Protein AF-A0A7C1YRN3-F1 (afdb_monomer_lite)

Structure (mmCIF, N/CA/C/O backbone):
data_AF-A0A7C1YRN3-F1
#
_entry.id   AF-A0A7C1YRN3-F1
#
loop_
_atom_site.group_PDB
_atom_site.id
_atom_site.type_symbol
_atom_site.label_atom_id
_atom_site.label_alt_id
_atom_site.label_comp_id
_atom_site.label_asym_id
_atom_site.label_entity_id
_atom_site.label_seq_id
_atom_site.pdbx_PDB_ins_code
_atom_site.Cartn_x
_atom_site.Cartn_y
_atom_site.Cartn_z
_atom_site.occupancy
_atom_site.B_iso_or_equiv
_atom_site.auth_seq_id
_atom_site.auth_comp_id
_atom_site.auth_asym_id
_atom_site.auth_atom_id
_atom_site.pdbx_PDB_model_num
ATOM 1 N N . MET A 1 1 ? -21.315 11.934 -3.711 1.00 27.34 1 MET A N 1
ATOM 2 C CA . MET A 1 1 ? -20.695 13.276 -3.699 1.00 27.34 1 MET A CA 1
ATOM 3 C C 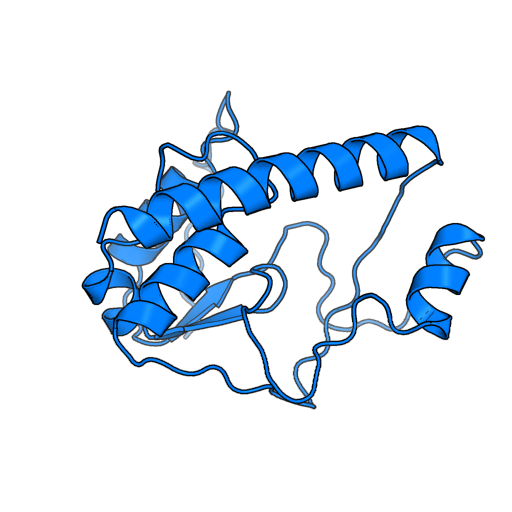. MET A 1 1 ? -19.216 13.086 -3.388 1.00 27.34 1 MET A C 1
ATOM 5 O O . MET A 1 1 ? -18.889 12.721 -2.265 1.00 27.34 1 MET A O 1
ATOM 9 N N . LEU A 1 2 ? -18.349 13.173 -4.401 1.00 26.38 2 LEU A N 1
ATOM 10 C CA . LEU A 1 2 ? -16.894 13.129 -4.225 1.00 26.38 2 LEU A CA 1
ATOM 11 C C . LEU A 1 2 ? -16.470 14.475 -3.630 1.00 26.38 2 LEU A C 1
ATOM 13 O O . LEU A 1 2 ? -16.704 15.518 -4.236 1.00 26.38 2 LEU A O 1
ATOM 17 N N . THR A 1 3 ? -15.932 14.468 -2.413 1.00 28.00 3 THR A N 1
ATOM 18 C CA . THR A 1 3 ? -15.415 15.686 -1.783 1.00 28.00 3 THR A CA 1
ATOM 19 C C . THR A 1 3 ? -14.018 15.936 -2.335 1.00 28.00 3 THR A C 1
ATOM 21 O O . THR A 1 3 ? -13.062 15.310 -1.888 1.00 28.00 3 THR A O 1
ATOM 24 N N . PHE A 1 4 ? -13.897 16.827 -3.314 1.00 31.08 4 PHE A N 1
ATOM 25 C CA . PHE A 1 4 ? -12.598 17.329 -3.752 1.00 31.08 4 PHE A CA 1
ATOM 26 C C . PHE A 1 4 ? -12.165 18.432 -2.780 1.00 31.08 4 PHE A C 1
ATOM 28 O O . PHE A 1 4 ? -12.853 19.442 -2.629 1.00 31.08 4 PHE A O 1
ATOM 35 N N . TYR A 1 5 ? -11.062 18.217 -2.062 1.00 34.34 5 TYR A N 1
ATOM 36 C CA . TYR A 1 5 ? -10.424 19.276 -1.282 1.00 34.34 5 TYR A CA 1
ATOM 37 C C . TYR A 1 5 ? -9.734 20.249 -2.246 1.00 34.34 5 TYR A C 1
ATOM 39 O O . TYR A 1 5 ? -9.183 19.829 -3.261 1.00 34.34 5 TYR A O 1
ATOM 47 N N . ASN A 1 6 ? -9.786 21.549 -1.946 1.00 30.30 6 ASN A N 1
ATOM 48 C CA . ASN A 1 6 ? -9.122 22.578 -2.742 1.00 30.30 6 ASN A CA 1
ATOM 49 C C . ASN A 1 6 ? -7.600 22.320 -2.738 1.00 30.30 6 ASN A C 1
ATOM 51 O O . ASN A 1 6 ? -6.962 22.400 -1.691 1.00 30.30 6 ASN A O 1
ATOM 55 N N . LEU A 1 7 ? -7.053 21.949 -3.900 1.00 42.50 7 LEU A N 1
ATOM 56 C CA . LEU A 1 7 ? -5.677 21.470 -4.101 1.00 42.50 7 LEU A CA 1
ATOM 57 C C . LEU A 1 7 ? -4.609 22.575 -3.998 1.00 42.50 7 LEU A C 1
ATOM 59 O O . LEU A 1 7 ? -3.419 22.276 -4.022 1.00 42.50 7 LEU A O 1
ATOM 63 N N . SER A 1 8 ? -4.998 23.846 -3.852 1.00 37.78 8 SER A N 1
ATOM 64 C CA . SER A 1 8 ? -4.073 24.990 -3.865 1.00 37.78 8 SER A CA 1
ATOM 65 C C . SER A 1 8 ? -3.191 25.135 -2.615 1.00 37.78 8 SER A C 1
ATOM 67 O O . SER A 1 8 ? -2.401 26.073 -2.544 1.00 37.78 8 SER A O 1
ATOM 69 N N . SER A 1 9 ? -3.325 24.259 -1.615 1.00 40.62 9 SER A N 1
ATOM 70 C CA . SER A 1 9 ? -2.537 24.286 -0.372 1.00 40.62 9 SER A CA 1
ATOM 71 C C . SER A 1 9 ? -1.622 23.072 -0.173 1.00 40.62 9 SER A C 1
ATOM 73 O O . SER A 1 9 ? -0.970 22.977 0.868 1.00 40.62 9 SER A O 1
ATOM 75 N N . PHE A 1 10 ? -1.528 22.158 -1.144 1.00 44.56 10 PHE A N 1
ATOM 76 C CA . PHE A 1 10 ? -0.553 21.070 -1.079 1.00 44.56 10 PHE A CA 1
ATOM 77 C C . PHE A 1 10 ? 0.846 21.605 -1.398 1.00 44.56 10 PHE A C 1
ATOM 79 O O . PHE A 1 10 ? 1.250 21.737 -2.551 1.00 44.56 10 PHE A O 1
ATOM 86 N N . ILE A 1 11 ? 1.599 21.918 -0.344 1.00 43.38 11 ILE A N 1
ATOM 87 C CA . ILE A 1 11 ? 3.058 21.990 -0.412 1.00 43.38 11 ILE A CA 1
ATOM 88 C C . ILE A 1 11 ? 3.519 20.596 -0.848 1.00 43.38 11 ILE A C 1
ATOM 90 O O . ILE A 1 11 ? 3.212 19.621 -0.164 1.00 43.38 11 ILE A O 1
ATOM 94 N N . LYS A 1 12 ? 4.218 20.485 -1.985 1.00 42.59 12 LYS A N 1
ATOM 95 C CA . LYS A 1 12 ? 4.889 19.239 -2.378 1.00 42.59 12 LYS A CA 1
ATOM 96 C C . LYS A 1 12 ? 5.783 18.817 -1.202 1.00 42.59 12 LYS A C 1
ATOM 98 O O . LYS A 1 12 ? 6.684 19.592 -0.869 1.00 42.59 12 LYS A O 1
ATOM 103 N N . PRO A 1 13 ? 5.533 17.674 -0.536 1.00 48.31 13 PRO A N 1
ATOM 104 C CA . PRO A 1 13 ? 6.365 17.251 0.581 1.00 48.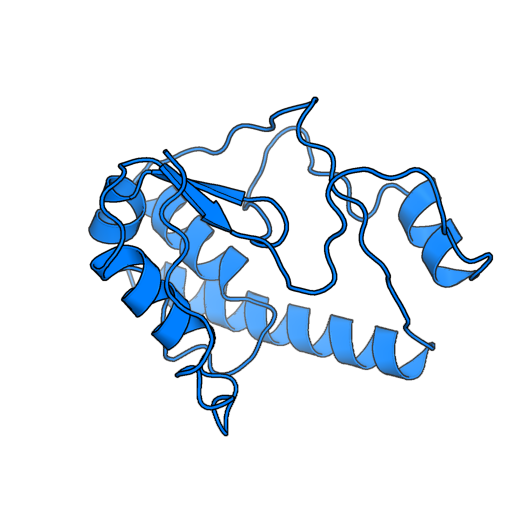31 13 PRO A CA 1
ATOM 105 C C . PRO A 1 13 ? 7.815 17.154 0.115 1.00 48.31 13 PRO A C 1
ATOM 107 O O . PRO A 1 13 ? 8.092 16.683 -0.988 1.00 48.31 13 PRO A O 1
ATOM 110 N N . ALA A 1 14 ? 8.739 17.640 0.937 1.00 45.88 14 ALA A N 1
ATOM 111 C CA . ALA A 1 14 ? 10.162 17.669 0.612 1.00 45.88 14 ALA A CA 1
ATOM 112 C C . ALA A 1 14 ? 10.831 16.277 0.686 1.00 45.88 14 ALA A C 1
ATOM 114 O O . ALA A 1 14 ? 12.010 16.152 0.362 1.00 45.88 14 ALA A O 1
ATOM 115 N N . VAL A 1 15 ? 10.096 15.246 1.121 1.00 50.38 15 VAL A N 1
ATOM 116 C CA . VAL A 1 15 ? 10.565 13.874 1.375 1.00 50.38 15 VAL A CA 1
ATOM 117 C C . VAL A 1 15 ? 9.435 12.888 1.031 1.00 50.38 15 VAL A C 1
ATOM 119 O O . VAL A 1 15 ? 8.274 13.299 1.019 1.00 50.38 15 VAL A O 1
ATOM 122 N 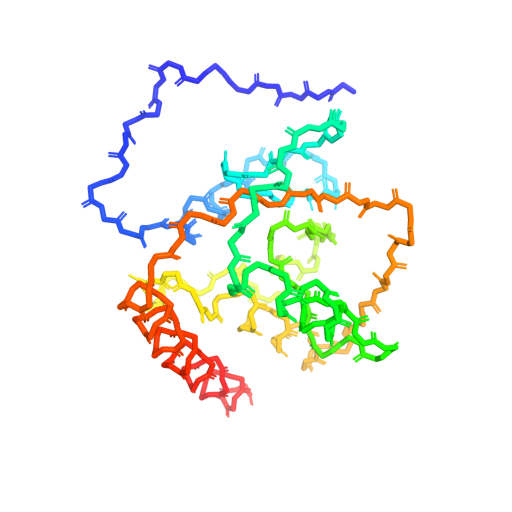N . ASP A 1 16 ? 9.762 11.616 0.765 1.00 57.69 16 ASP A N 1
ATOM 123 C CA . ASP A 1 16 ? 8.834 10.494 0.507 1.00 57.69 16 ASP A CA 1
ATOM 124 C C . ASP A 1 16 ? 7.936 10.182 1.736 1.00 57.69 16 ASP A C 1
ATOM 126 O O . ASP A 1 16 ? 7.971 9.106 2.324 1.00 57.69 16 ASP A O 1
ATOM 130 N N . GLU A 1 17 ? 7.109 11.141 2.155 1.00 70.69 17 GLU A N 1
ATOM 131 C CA . GLU A 1 17 ? 6.158 11.061 3.273 1.00 70.69 17 GLU A CA 1
ATOM 132 C C . GLU A 1 17 ? 4.774 10.570 2.815 1.00 70.69 17 GLU A C 1
ATOM 134 O O . GLU A 1 17 ? 3.741 10.924 3.394 1.00 70.69 17 GLU A O 1
ATOM 139 N N . CYS A 1 18 ? 4.727 9.768 1.748 1.00 77.62 18 CYS A N 1
ATOM 140 C CA . CYS A 1 18 ? 3.475 9.318 1.141 1.00 77.62 18 CYS A CA 1
ATOM 141 C C . CYS A 1 18 ? 2.559 8.642 2.168 1.00 77.62 18 CYS A C 1
ATOM 143 O O . CYS A 1 18 ? 1.362 8.921 2.200 1.00 77.62 18 CYS A O 1
ATOM 145 N N . ASP A 1 19 ? 3.114 7.849 3.083 1.00 84.50 19 ASP A N 1
ATOM 146 C CA . ASP A 1 19 ? 2.329 7.160 4.109 1.00 84.50 19 ASP A CA 1
ATOM 147 C C . ASP A 1 19 ? 1.778 8.092 5.194 1.00 84.50 19 ASP A C 1
ATOM 149 O O . ASP A 1 19 ? 0.662 7.888 5.679 1.00 84.50 19 ASP A O 1
ATOM 153 N N . ILE A 1 20 ? 2.490 9.176 5.524 1.00 86.69 20 ILE A N 1
ATOM 154 C CA . ILE A 1 20 ? 1.970 10.227 6.413 1.00 86.69 20 ILE A CA 1
ATOM 155 C C . ILE A 1 20 ? 0.760 10.894 5.754 1.00 86.69 20 ILE A C 1
ATOM 157 O O . ILE A 1 20 ? -0.286 11.058 6.389 1.00 86.69 20 ILE A O 1
ATOM 161 N N . LEU A 1 21 ? 0.870 11.234 4.467 1.00 87.12 21 LEU A N 1
ATOM 162 C CA . LEU A 1 21 ? -0.231 11.833 3.715 1.00 87.12 21 LEU A CA 1
ATOM 163 C C . LEU A 1 21 ? -1.408 10.873 3.535 1.00 87.12 21 LEU A C 1
ATOM 165 O O . LEU A 1 21 ? -2.559 11.291 3.684 1.00 87.12 21 LEU A O 1
ATOM 169 N N . ARG A 1 22 ? -1.148 9.586 3.285 1.00 89.31 22 ARG A N 1
ATOM 170 C CA . ARG A 1 22 ? -2.179 8.541 3.230 1.00 89.31 22 ARG A CA 1
ATOM 171 C C . ARG A 1 22 ? -2.918 8.448 4.562 1.00 89.31 22 ARG A C 1
ATOM 173 O O . ARG A 1 22 ? -4.147 8.497 4.577 1.00 89.31 22 ARG A O 1
ATOM 180 N N . ASN A 1 23 ? -2.201 8.427 5.685 1.00 92.12 23 ASN A N 1
ATOM 181 C CA . ASN A 1 23 ? -2.797 8.429 7.024 1.00 92.12 23 ASN A CA 1
ATOM 182 C C . ASN A 1 23 ? -3.605 9.702 7.314 1.00 92.12 23 ASN A C 1
ATOM 184 O O . ASN A 1 23 ? -4.714 9.627 7.858 1.00 92.12 23 ASN A O 1
ATOM 188 N N . LEU A 1 24 ? -3.119 10.872 6.889 1.00 90.75 24 LEU A N 1
ATOM 189 C CA . LEU A 1 24 ? -3.877 12.119 6.980 1.00 90.75 24 LEU A CA 1
ATOM 190 C C . LEU A 1 24 ? -5.172 12.033 6.158 1.00 90.75 24 LEU A C 1
ATOM 192 O O . LEU A 1 24 ? -6.243 12.362 6.677 1.00 90.75 24 LEU A O 1
ATOM 196 N N . GLY A 1 25 ? -5.099 11.531 4.925 1.00 90.12 25 GLY A N 1
ATOM 197 C CA . GLY A 1 25 ? -6.247 11.284 4.053 1.00 90.12 25 GLY A CA 1
ATOM 198 C C . GLY A 1 25 ? -7.272 10.343 4.689 1.00 90.12 25 GLY A C 1
ATOM 199 O O . GLY A 1 25 ? -8.460 10.673 4.751 1.00 90.12 25 GLY A O 1
ATOM 200 N N . ILE A 1 26 ? -6.818 9.225 5.266 1.00 92.69 26 ILE A N 1
ATOM 201 C CA . ILE A 1 26 ? -7.662 8.295 6.029 1.00 92.69 26 ILE A CA 1
ATOM 202 C C . ILE A 1 26 ? -8.360 9.039 7.171 1.00 92.69 26 ILE A C 1
ATOM 204 O O . ILE A 1 26 ? -9.582 8.941 7.299 1.00 92.69 26 ILE A O 1
ATOM 208 N N . SER A 1 27 ? -7.633 9.829 7.967 1.00 92.25 27 SER A N 1
ATOM 209 C CA . SER A 1 27 ? -8.215 10.546 9.110 1.00 92.25 27 SER A CA 1
ATOM 210 C C . SER A 1 27 ? -9.293 11.555 8.687 1.00 92.25 27 SER A C 1
ATOM 212 O O . SER A 1 27 ? -10.365 11.605 9.293 1.00 92.25 27 SER A O 1
ATOM 214 N N . LYS A 1 28 ? -9.051 12.304 7.602 1.00 91.69 28 LYS A N 1
ATOM 215 C CA . LYS A 1 28 ? -9.936 13.368 7.101 1.00 91.69 28 LYS A CA 1
ATOM 216 C C . LYS A 1 28 ? -11.111 12.850 6.277 1.00 91.69 28 LYS A C 1
ATOM 218 O O . LYS A 1 28 ? -12.116 13.552 6.149 1.00 91.69 28 LYS A O 1
ATOM 223 N N . SER A 1 29 ? -11.006 11.644 5.725 1.00 90.88 29 SER A N 1
ATOM 224 C CA . SER A 1 29 ? -12.067 11.038 4.926 1.00 90.88 29 SER A CA 1
ATOM 225 C C . SER A 1 29 ? -13.371 10.899 5.722 1.00 90.88 29 SER A C 1
ATOM 227 O O . SER A 1 29 ? -13.369 10.531 6.896 1.00 90.88 29 SER A O 1
ATOM 229 N N . LYS A 1 30 ? -14.512 11.177 5.089 1.00 91.06 30 LYS A N 1
ATOM 230 C CA . LYS A 1 30 ? -15.838 11.040 5.726 1.00 91.06 30 LYS A CA 1
ATOM 231 C C . LYS A 1 30 ? -16.524 9.712 5.409 1.00 91.06 30 LYS A C 1
ATOM 233 O O . LYS A 1 30 ? -17.446 9.319 6.111 1.00 91.06 30 LYS A O 1
ATOM 238 N N . ASN A 1 31 ? -16.083 9.045 4.345 1.00 91.75 31 ASN A N 1
ATOM 239 C CA . ASN A 1 31 ? -16.701 7.831 3.826 1.00 91.75 31 ASN A CA 1
ATOM 240 C C . ASN A 1 31 ? -15.985 6.575 4.332 1.00 91.75 31 ASN A C 1
ATOM 242 O O . ASN A 1 31 ? -14.804 6.609 4.674 1.00 91.75 31 ASN A O 1
ATOM 246 N N . ASN A 1 32 ? -16.706 5.453 4.329 1.00 91.19 32 ASN A N 1
ATOM 247 C CA . ASN A 1 32 ? -16.191 4.165 4.799 1.00 91.19 32 ASN A CA 1
ATOM 248 C C . ASN A 1 32 ? -15.367 3.396 3.762 1.00 91.19 32 ASN A C 1
ATOM 250 O O . ASN A 1 32 ? -14.697 2.440 4.139 1.00 91.19 32 ASN A O 1
ATOM 254 N N . LEU A 1 33 ? -15.412 3.782 2.487 1.00 92.44 33 LEU A N 1
ATOM 255 C CA . LEU A 1 33 ? -14.598 3.196 1.424 1.00 92.44 33 LEU A CA 1
ATOM 256 C C . LEU A 1 33 ? -13.606 4.241 0.930 1.00 92.44 33 LEU A C 1
ATOM 258 O O . LEU A 1 33 ? -14.004 5.359 0.597 1.00 92.44 33 LEU A O 1
ATOM 262 N N . LEU A 1 34 ? -12.333 3.863 0.910 1.00 91.88 34 LEU A N 1
ATOM 263 C CA . LEU A 1 34 ? -11.220 4.701 0.488 1.00 91.88 34 LEU A CA 1
ATOM 264 C C . LEU A 1 34 ? -10.566 4.048 -0.722 1.00 91.88 34 LEU A C 1
ATOM 266 O O . LEU A 1 34 ? -10.197 2.876 -0.653 1.00 91.88 34 LEU A O 1
ATOM 270 N N . ALA A 1 35 ? -10.473 4.792 -1.820 1.00 89.94 35 ALA A N 1
ATOM 271 C CA . ALA A 1 35 ? -9.741 4.388 -3.011 1.00 89.94 35 ALA A CA 1
ATOM 272 C C . ALA A 1 35 ? -8.349 5.021 -2.976 1.00 89.94 35 ALA A C 1
ATOM 274 O O . ALA A 1 35 ? -8.217 6.192 -2.613 1.00 89.94 35 ALA A O 1
ATOM 275 N N . PHE A 1 36 ? -7.347 4.230 -3.331 1.00 87.94 36 PHE A N 1
ATOM 276 C CA . PHE A 1 36 ? -5.965 4.646 -3.509 1.00 87.94 36 PHE A CA 1
ATOM 277 C C . PHE A 1 36 ? -5.627 4.482 -4.989 1.00 87.94 36 PHE A C 1
ATOM 279 O O . PHE A 1 36 ? -6.047 3.496 -5.602 1.00 87.94 36 PHE A O 1
ATOM 286 N N . THR A 1 37 ? -4.948 5.490 -5.528 1.00 84.12 37 THR A N 1
ATOM 287 C CA . THR A 1 37 ? -4.457 5.565 -6.905 1.00 84.12 37 THR A CA 1
ATOM 288 C C . THR A 1 37 ? -3.145 6.330 -6.906 1.00 84.12 37 THR A C 1
ATOM 290 O O . THR A 1 37 ? -2.977 7.235 -6.076 1.00 84.12 37 THR A O 1
ATOM 293 N N . ASP A 1 38 ? -2.258 6.002 -7.832 1.00 77.75 38 ASP A N 1
ATOM 294 C CA . ASP A 1 38 ? -1.044 6.769 -8.076 1.00 77.75 38 ASP A CA 1
ATOM 295 C C . ASP A 1 38 ? -1.341 7.920 -9.059 1.00 77.75 38 ASP A C 1
ATOM 297 O O . ASP A 1 38 ? -2.429 8.024 -9.636 1.00 77.75 38 ASP A O 1
ATOM 301 N N . ASP A 1 39 ? -0.427 8.883 -9.165 1.00 74.31 39 ASP A N 1
ATOM 302 C CA . ASP A 1 39 ? -0.609 10.076 -10.000 1.00 74.31 39 ASP A CA 1
ATOM 303 C C . ASP A 1 39 ? -0.329 9.822 -11.490 1.00 74.31 39 ASP A C 1
ATOM 305 O O . ASP A 1 39 ? -0.746 10.620 -12.335 1.00 74.31 39 ASP A O 1
ATOM 309 N N . ASP A 1 40 ? 0.320 8.702 -11.811 1.00 67.31 40 ASP A N 1
ATOM 310 C CA . ASP A 1 40 ? 0.578 8.195 -13.161 1.00 67.31 40 ASP A CA 1
ATOM 311 C C . ASP A 1 40 ? -0.478 7.184 -13.652 1.00 67.31 40 ASP A C 1
ATOM 313 O O . ASP A 1 40 ? -0.349 6.611 -14.741 1.00 67.31 40 ASP A O 1
ATOM 317 N N . ASP A 1 41 ? -1.566 7.025 -12.895 1.00 67.38 41 ASP A N 1
ATOM 318 C CA . ASP A 1 41 ? -2.697 6.181 -13.256 1.00 67.38 41 ASP A CA 1
ATOM 319 C C . ASP A 1 41 ? -3.744 6.912 -14.083 1.00 67.38 41 ASP A C 1
ATOM 321 O O . ASP A 1 41 ? -4.361 7.896 -13.661 1.00 67.38 41 ASP A O 1
ATOM 325 N N . VAL A 1 42 ? -4.048 6.354 -15.253 1.00 62.50 42 VAL A N 1
ATOM 326 C CA . VAL A 1 42 ? -5.124 6.864 -16.100 1.00 62.50 42 VAL A CA 1
ATOM 327 C C . VAL A 1 42 ? -6.343 5.951 -15.986 1.00 62.50 42 VAL A C 1
ATOM 329 O O . VAL A 1 42 ? -6.368 4.821 -16.485 1.00 62.50 42 VAL A O 1
ATOM 332 N N . ILE A 1 43 ? -7.408 6.467 -15.360 1.00 56.22 43 ILE A N 1
ATOM 333 C CA . ILE A 1 43 ? -8.735 5.839 -15.373 1.00 56.22 43 ILE A CA 1
ATOM 334 C C . ILE A 1 43 ? -9.342 6.048 -16.765 1.00 56.22 43 ILE A C 1
ATOM 336 O O . ILE A 1 43 ? -9.909 7.092 -17.065 1.00 56.22 43 ILE A O 1
ATOM 340 N N . VAL A 1 44 ? -9.193 5.025 -17.605 1.00 43.62 44 VAL A N 1
ATOM 341 C CA . VAL A 1 44 ? -9.809 4.843 -18.929 1.00 43.62 44 VAL A CA 1
ATOM 342 C C . VAL A 1 44 ? -9.741 6.071 -19.849 1.00 43.62 44 VAL A C 1
ATOM 344 O O . VAL A 1 44 ? -10.680 6.853 -19.977 1.00 43.62 44 VAL A O 1
ATOM 347 N N . HIS A 1 45 ? -8.688 6.103 -20.660 1.00 37.53 45 HIS A N 1
ATOM 348 C CA . HIS A 1 45 ? -8.865 6.334 -22.088 1.00 37.53 45 HIS A CA 1
ATOM 349 C C . HIS A 1 45 ? -7.904 5.401 -22.830 1.00 37.53 45 HIS A C 1
ATOM 351 O O . HIS A 1 45 ? -6.715 5.376 -22.520 1.00 37.53 45 HIS A O 1
ATOM 357 N N . GLU A 1 46 ? -8.405 4.606 -23.784 1.00 45.69 46 GLU A N 1
ATOM 358 C CA . GLU A 1 46 ? -7.560 3.890 -24.749 1.00 45.69 46 GLU A CA 1
ATOM 359 C C . GLU A 1 46 ? -6.635 4.917 -25.401 1.00 45.69 46 GLU A C 1
ATOM 361 O O . GLU A 1 46 ? -7.100 5.692 -26.240 1.00 45.69 46 GLU A O 1
ATOM 366 N N . LYS A 1 47 ? -5.375 4.996 -24.963 1.00 46.72 47 LYS A N 1
ATOM 367 C CA . LYS A 1 47 ? -4.213 5.477 -25.725 1.00 46.72 47 LYS A CA 1
ATOM 368 C C . LYS A 1 47 ? -3.014 5.675 -24.809 1.00 46.72 47 LYS A C 1
ATOM 370 O O . LYS A 1 47 ? -2.866 6.713 -24.175 1.00 46.72 47 LYS A O 1
ATOM 375 N N . SER A 1 48 ? -2.115 4.703 -24.868 1.00 48.56 48 SER A N 1
ATOM 376 C CA . SER A 1 48 ? -0.687 4.883 -25.181 1.00 48.56 48 SER A CA 1
ATOM 377 C C . SER A 1 48 ? 0.109 3.775 -24.513 1.00 48.56 48 SER A C 1
ATOM 379 O O . SER A 1 48 ? 0.934 4.020 -23.642 1.00 48.56 48 SER A O 1
ATOM 381 N N . VAL A 1 49 ? -0.102 2.535 -24.956 1.00 53.28 49 VAL A N 1
ATOM 382 C CA . VAL A 1 49 ? 0.948 1.532 -24.786 1.00 53.28 49 VAL A CA 1
ATOM 383 C C . VAL A 1 49 ? 2.063 1.955 -25.741 1.00 53.28 49 VAL A C 1
ATOM 385 O O . VAL A 1 49 ? 1.934 1.821 -26.959 1.00 53.28 49 VAL A O 1
ATOM 388 N N . LYS A 1 50 ? 3.118 2.582 -25.215 1.00 56.91 50 LYS A N 1
ATOM 389 C CA . LYS A 1 50 ? 4.347 2.806 -25.983 1.00 56.91 50 LYS A CA 1
ATOM 390 C C . LYS A 1 50 ? 4.931 1.436 -26.344 1.00 56.91 50 LYS A C 1
ATOM 392 O O . LYS A 1 50 ? 4.932 0.531 -25.517 1.00 56.91 50 LYS A O 1
ATOM 397 N N . ASN A 1 51 ? 5.438 1.300 -27.571 1.00 60.44 51 ASN A N 1
ATOM 398 C CA . ASN A 1 51 ? 6.132 0.105 -28.071 1.00 60.44 51 ASN A CA 1
ATOM 399 C C . ASN A 1 51 ? 7.517 -0.050 -27.401 1.00 60.44 51 ASN A C 1
ATOM 401 O O . ASN A 1 51 ? 8.552 0.078 -28.052 1.00 60.44 51 ASN A O 1
ATOM 405 N N . ASP A 1 52 ? 7.543 -0.276 -26.089 1.00 72.50 52 ASP A N 1
ATOM 406 C CA . ASP A 1 52 ? 8.759 -0.563 -25.329 1.00 72.50 52 ASP A CA 1
ATOM 407 C C . ASP A 1 52 ? 8.872 -2.074 -25.067 1.00 72.50 52 ASP A C 1
ATOM 409 O O . ASP A 1 52 ? 7.890 -2.737 -24.725 1.00 72.50 52 ASP A O 1
ATOM 413 N N . ILE A 1 53 ? 10.076 -2.628 -25.240 1.00 77.12 53 ILE A N 1
ATOM 414 C CA . ILE A 1 53 ? 10.354 -4.064 -25.074 1.00 77.12 53 ILE A CA 1
ATOM 415 C C . ILE A 1 53 ? 9.994 -4.543 -23.663 1.00 77.12 53 ILE A C 1
ATOM 417 O O . ILE A 1 53 ? 9.435 -5.631 -23.516 1.00 77.12 53 ILE A O 1
ATOM 421 N N . LEU A 1 54 ? 10.286 -3.746 -22.633 1.00 73.00 54 LEU A N 1
ATOM 422 C CA . LEU A 1 54 ? 9.984 -4.110 -21.252 1.00 73.00 54 LEU A CA 1
ATOM 423 C C . LEU A 1 54 ? 8.477 -4.075 -21.003 1.00 73.00 54 LEU A C 1
ATOM 425 O O . LEU A 1 54 ? 7.949 -5.006 -20.401 1.00 73.00 54 LEU A O 1
ATOM 429 N N . ILE A 1 55 ? 7.775 -3.058 -21.514 1.00 71.31 55 ILE A N 1
ATOM 430 C CA . ILE A 1 55 ? 6.312 -2.952 -21.389 1.00 71.31 55 ILE A CA 1
ATOM 431 C C . ILE A 1 55 ? 5.637 -4.169 -22.025 1.00 71.31 55 ILE A C 1
ATOM 433 O O . ILE A 1 55 ? 4.817 -4.824 -21.381 1.00 71.31 55 ILE A O 1
ATOM 437 N N . ASN A 1 56 ? 6.025 -4.519 -23.253 1.00 74.06 56 ASN A N 1
ATOM 438 C CA . ASN A 1 56 ? 5.467 -5.679 -23.945 1.00 74.06 56 ASN A CA 1
ATOM 439 C C . ASN A 1 56 ? 5.737 -6.981 -23.177 1.00 74.06 56 ASN A C 1
ATOM 441 O O . ASN A 1 56 ? 4.845 -7.816 -23.073 1.00 74.06 56 ASN A O 1
ATOM 445 N N . TYR A 1 57 ? 6.920 -7.131 -22.572 1.00 76.94 57 TYR A N 1
ATOM 446 C CA . TYR A 1 57 ? 7.230 -8.271 -21.707 1.00 76.94 57 TYR A CA 1
ATOM 447 C C . TYR A 1 57 ? 6.317 -8.337 -20.468 1.00 76.94 57 TYR A C 1
ATOM 449 O O . TYR A 1 57 ? 5.760 -9.396 -20.182 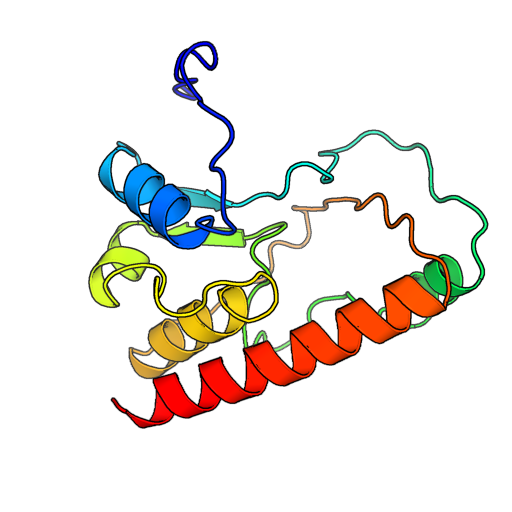1.00 76.94 57 TYR A O 1
ATOM 457 N N . PHE A 1 58 ? 6.107 -7.221 -19.757 1.00 75.31 58 PHE A N 1
ATOM 458 C CA . PHE A 1 58 ? 5.205 -7.167 -18.596 1.00 75.31 58 PHE A CA 1
ATOM 459 C C . PHE A 1 58 ? 3.761 -7.532 -18.950 1.00 75.31 58 PHE A C 1
ATOM 461 O O . PHE A 1 58 ? 3.123 -8.282 -18.205 1.00 75.31 58 PHE A O 1
ATOM 468 N N . VAL A 1 59 ? 3.262 -6.994 -20.067 1.00 75.31 59 VAL A N 1
ATOM 469 C CA . VAL A 1 59 ? 1.890 -7.203 -20.542 1.00 75.31 59 VAL A CA 1
ATOM 470 C C . VAL A 1 59 ? 1.693 -8.642 -21.011 1.00 75.31 59 VAL A C 1
ATOM 472 O O . VAL A 1 59 ? 0.778 -9.311 -20.535 1.00 75.31 59 VAL A O 1
ATOM 475 N N . GLU A 1 60 ? 2.570 -9.148 -21.882 1.00 78.19 60 GLU A N 1
ATOM 476 C CA . GLU A 1 60 ? 2.438 -10.488 -22.468 1.00 78.19 60 GLU A CA 1
ATOM 477 C C . GLU A 1 60 ? 2.555 -11.585 -21.406 1.00 78.19 60 GLU A C 1
ATOM 479 O O . GLU A 1 60 ? 1.756 -12.520 -21.361 1.00 78.19 60 GLU A O 1
ATOM 484 N N . HIS A 1 61 ? 3.508 -11.443 -20.482 1.00 78.31 61 HIS A N 1
ATOM 485 C CA . HIS A 1 61 ? 3.686 -12.400 -19.391 1.00 78.31 61 HIS A CA 1
ATOM 486 C C . HIS A 1 61 ? 2.773 -12.141 -18.194 1.00 78.31 61 HIS A C 1
ATOM 488 O O . HIS A 1 61 ? 2.865 -12.868 -17.203 1.00 78.31 61 HIS A O 1
ATOM 494 N N . LYS A 1 62 ? 1.889 -11.135 -18.270 1.00 73.94 62 LYS A N 1
ATOM 495 C CA . LYS A 1 62 ? 0.902 -10.823 -17.227 1.00 73.94 62 LYS A CA 1
ATOM 496 C C . LYS A 1 62 ? 1.542 -10.641 -15.847 1.00 73.94 62 LYS A C 1
ATOM 498 O O . LYS A 1 62 ? 0.952 -10.983 -14.827 1.00 73.94 62 LYS A O 1
ATOM 503 N N . ILE A 1 63 ? 2.757 -10.096 -15.807 1.00 74.25 63 ILE A N 1
ATOM 504 C CA . ILE A 1 63 ? 3.582 -10.011 -14.589 1.00 74.25 63 ILE A CA 1
ATOM 505 C C . ILE A 1 63 ? 2.907 -9.151 -13.514 1.00 74.25 63 ILE A C 1
ATOM 507 O O . ILE A 1 63 ? 3.061 -9.411 -12.325 1.00 74.25 63 ILE A O 1
ATOM 511 N N . LEU A 1 64 ? 2.142 -8.145 -13.942 1.00 70.81 64 LEU A N 1
ATOM 512 C CA . LEU A 1 64 ? 1.393 -7.246 -13.065 1.00 70.81 64 LEU A CA 1
ATOM 513 C C . LEU A 1 64 ? -0.067 -7.688 -12.866 1.00 70.81 64 LEU A C 1
ATOM 515 O O . LEU A 1 64 ? -0.822 -7.024 -12.155 1.00 70.81 64 LEU A O 1
ATOM 519 N N . GLU A 1 65 ? -0.506 -8.795 -13.480 1.00 71.31 65 GLU A N 1
ATOM 520 C CA . GLU A 1 65 ? -1.859 -9.289 -13.251 1.00 71.31 65 GLU A CA 1
ATOM 521 C C . GLU A 1 65 ? -1.965 -9.941 -11.872 1.00 71.31 65 GLU A C 1
ATOM 523 O O . GLU A 1 65 ? -1.294 -10.918 -11.545 1.00 71.31 65 GLU A O 1
ATOM 528 N N . ALA A 1 66 ? -2.901 -9.431 -11.075 1.00 68.88 66 ALA A N 1
ATOM 529 C CA . ALA A 1 66 ? -3.249 -10.007 -9.787 1.00 68.88 66 ALA A CA 1
ATOM 530 C C . ALA A 1 66 ? -3.583 -11.517 -9.893 1.00 68.88 66 ALA A C 1
ATOM 532 O O . ALA A 1 66 ? -4.509 -11.859 -10.653 1.00 68.88 66 ALA A O 1
ATOM 533 N N . PRO A 1 67 ? -2.923 -12.392 -9.099 1.00 69.56 67 PRO A N 1
ATOM 534 C CA . PRO A 1 67 ? -3.198 -13.828 -9.059 1.00 69.56 67 PRO A CA 1
ATOM 535 C C . PRO A 1 67 ? -4.590 -14.133 -8.482 1.00 69.56 67 PRO A C 1
ATOM 537 O O . PRO A 1 67 ? -5.230 -13.284 -7.860 1.00 69.56 67 PRO A O 1
ATOM 540 N N . VAL A 1 68 ? -5.055 -15.379 -8.647 1.00 67.44 68 VAL A N 1
ATOM 541 C CA . VAL A 1 68 ? -6.362 -15.846 -8.130 1.00 67.44 68 VAL A CA 1
ATOM 542 C C . VAL A 1 68 ? -6.458 -15.702 -6.605 1.00 67.44 68 VAL A C 1
ATOM 544 O O . VAL A 1 68 ? -7.531 -15.433 -6.065 1.00 67.44 68 VAL A O 1
ATOM 547 N N . HIS A 1 69 ? -5.337 -15.857 -5.900 1.00 70.12 69 HIS A N 1
ATOM 548 C CA . HIS A 1 69 ? -5.233 -15.622 -4.464 1.00 70.12 69 HIS A CA 1
ATOM 549 C C . HIS A 1 69 ? -4.329 -14.421 -4.206 1.00 70.12 69 HIS A C 1
ATOM 551 O O . HIS A 1 69 ? -3.113 -14.490 -4.359 1.00 70.12 69 HIS A O 1
ATOM 557 N N . LEU A 1 70 ? -4.950 -13.307 -3.824 1.00 70.19 70 LEU A N 1
ATOM 558 C CA . LEU A 1 70 ? -4.281 -12.031 -3.602 1.00 70.19 70 LEU A CA 1
ATOM 559 C C . LEU A 1 70 ? -3.581 -12.012 -2.249 1.00 70.19 70 LEU A C 1
ATOM 561 O O . LEU A 1 70 ? -4.247 -11.837 -1.231 1.00 70.19 70 LEU A O 1
ATOM 565 N N . ASN A 1 71 ? -2.260 -12.171 -2.208 1.00 76.44 71 ASN A N 1
ATOM 566 C CA . ASN A 1 71 ? -1.500 -12.028 -0.960 1.00 76.44 71 ASN A CA 1
ATOM 567 C C . ASN A 1 71 ? -1.489 -10.581 -0.455 1.00 76.44 71 ASN A C 1
ATOM 569 O O . ASN A 1 71 ? -1.593 -10.353 0.746 1.00 76.44 71 ASN A O 1
ATOM 573 N N . TYR A 1 72 ? -1.476 -9.627 -1.376 1.00 84.31 72 TYR A N 1
ATOM 574 C CA . TYR A 1 72 ? -1.646 -8.205 -1.121 1.00 84.31 72 TYR A CA 1
ATOM 575 C C . TYR A 1 72 ? -2.313 -7.551 -2.337 1.00 84.31 72 TYR A C 1
ATOM 577 O O . TYR A 1 72 ? -2.488 -8.204 -3.372 1.00 84.31 72 TYR A O 1
ATOM 585 N N . ILE A 1 73 ? -2.718 -6.289 -2.200 1.00 86.38 73 ILE A N 1
ATOM 586 C CA . ILE A 1 73 ? -3.223 -5.472 -3.304 1.00 86.38 73 ILE A CA 1
ATOM 587 C C . ILE A 1 73 ? -2.348 -4.222 -3.460 1.00 86.38 73 ILE A C 1
ATOM 589 O O . ILE A 1 73 ? -2.191 -3.491 -2.482 1.00 86.38 73 ILE A O 1
ATOM 593 N N . PRO A 1 74 ? -1.789 -3.967 -4.655 1.00 85.94 74 PRO A N 1
ATOM 594 C CA . PRO A 1 74 ? -1.021 -2.754 -4.906 1.00 85.94 74 PRO A CA 1
ATOM 595 C C . PRO A 1 74 ? -1.890 -1.496 -4.794 1.00 85.94 74 PRO A C 1
ATOM 597 O O . PRO A 1 74 ? -3.027 -1.478 -5.274 1.00 85.94 74 PRO A O 1
ATOM 600 N N . THR A 1 75 ? -1.369 -0.438 -4.164 1.00 85.94 75 THR A N 1
ATOM 601 C CA . THR A 1 75 ? -2.139 0.786 -3.865 1.00 85.94 75 THR A CA 1
ATOM 602 C C . THR A 1 75 ? -2.502 1.629 -5.080 1.00 85.94 75 THR A C 1
ATOM 604 O O . THR A 1 75 ? -3.404 2.446 -4.955 1.00 85.94 75 THR A O 1
ATOM 607 N N . VAL A 1 76 ? -1.885 1.381 -6.234 1.00 80.94 76 VAL A N 1
ATOM 608 C CA . VAL A 1 76 ? -2.277 1.922 -7.547 1.00 80.94 76 VAL A CA 1
ATOM 609 C C . VAL A 1 76 ? -3.780 1.779 -7.842 1.00 80.94 76 VAL A C 1
ATOM 611 O O . VAL A 1 76 ? -4.426 2.624 -8.450 1.00 80.94 76 VAL A O 1
ATOM 614 N N . ASN A 1 77 ? -4.386 0.671 -7.427 1.00 85.19 77 ASN A N 1
ATOM 615 C CA . ASN A 1 77 ? -5.776 0.380 -7.755 1.00 85.19 77 ASN A CA 1
ATOM 616 C C . ASN A 1 77 ? -6.399 -0.438 -6.630 1.00 85.19 77 ASN A C 1
ATOM 618 O O . ASN A 1 77 ? -6.894 -1.555 -6.815 1.00 85.19 77 ASN A O 1
ATOM 622 N N . ALA A 1 78 ? -6.316 0.118 -5.423 1.00 88.81 78 ALA A N 1
ATOM 623 C CA . ALA A 1 78 ? -6.814 -0.521 -4.220 1.00 88.81 78 ALA A CA 1
ATOM 624 C C . ALA A 1 78 ? -8.004 0.237 -3.642 1.00 88.81 78 ALA A C 1
ATOM 626 O O . ALA A 1 78 ? -8.036 1.467 -3.581 1.00 88.81 78 ALA A O 1
ATOM 627 N N . CYS A 1 79 ? -8.972 -0.518 -3.126 1.00 91.50 79 CYS A N 1
ATOM 628 C CA . CYS A 1 79 ? -10.027 0.030 -2.292 1.00 91.50 79 CYS A CA 1
ATOM 629 C C . CYS A 1 79 ? -10.055 -0.692 -0.949 1.00 91.50 79 CYS A C 1
ATOM 631 O O . CYS A 1 79 ? -10.186 -1.915 -0.889 1.00 91.50 79 CYS A O 1
ATOM 633 N N . PHE A 1 80 ? -9.975 0.079 0.133 1.00 93.56 80 PHE A N 1
ATOM 634 C CA . PHE A 1 80 ? -10.015 -0.434 1.496 1.00 93.56 80 PHE A CA 1
ATOM 635 C C . PHE A 1 80 ? -11.208 0.133 2.259 1.00 93.56 80 PHE A C 1
ATOM 637 O O . PHE A 1 80 ? -11.617 1.285 2.079 1.00 93.56 80 PHE A O 1
ATOM 644 N N . LYS A 1 81 ? -11.737 -0.665 3.191 1.00 94.62 81 LYS A N 1
ATOM 645 C CA . LYS A 1 81 ? -12.626 -0.137 4.226 1.00 94.62 81 LYS A CA 1
ATOM 646 C C . LYS A 1 81 ? -11.805 0.718 5.187 1.00 94.62 81 LYS A C 1
ATOM 648 O O . LYS A 1 81 ? -10.809 0.250 5.735 1.00 94.62 81 LYS A O 1
ATOM 653 N N . LYS A 1 82 ? -12.268 1.939 5.459 1.00 94.69 82 LYS A N 1
ATOM 654 C CA . LYS A 1 82 ? -11.643 2.856 6.422 1.00 94.69 82 LYS A CA 1
ATOM 655 C C . LYS A 1 82 ? -11.441 2.190 7.784 1.00 94.69 82 LYS A C 1
ATOM 657 O O . LYS A 1 82 ? -10.375 2.309 8.374 1.00 94.69 82 LYS A O 1
ATOM 662 N N . THR A 1 83 ? -12.450 1.466 8.263 1.00 96.19 83 THR A N 1
ATOM 663 C CA . THR A 1 83 ? -12.404 0.769 9.556 1.00 96.19 83 THR A CA 1
ATOM 664 C C . THR A 1 83 ? -11.319 -0.302 9.604 1.00 96.19 83 THR A C 1
ATOM 666 O O . THR A 1 83 ? -10.657 -0.425 10.623 1.00 96.19 83 THR A O 1
ATOM 669 N N . SER A 1 84 ? -11.094 -1.028 8.504 1.00 95.94 84 SER A N 1
ATOM 670 C CA . SER A 1 84 ? -10.034 -2.039 8.420 1.00 95.94 84 SER A CA 1
ATOM 671 C C . SER A 1 84 ? -8.646 -1.406 8.489 1.00 95.94 84 SER A C 1
ATOM 673 O O . SER A 1 84 ? -7.774 -1.934 9.164 1.00 95.94 84 SER A O 1
ATOM 675 N N . LEU A 1 85 ? -8.446 -0.245 7.854 1.00 95.25 85 LEU A N 1
ATOM 676 C CA . LEU A 1 85 ? -7.185 0.495 7.966 1.00 95.25 85 LEU A CA 1
ATOM 677 C C . LEU A 1 85 ? -6.971 1.054 9.378 1.00 95.25 85 LEU A C 1
ATOM 679 O O . LEU A 1 85 ? -5.858 1.010 9.887 1.00 95.25 85 LEU A O 1
ATOM 683 N N . ILE A 1 86 ? -8.026 1.542 10.035 1.00 94.75 86 ILE A N 1
ATOM 684 C CA . ILE A 1 86 ? -7.949 2.008 11.430 1.00 94.75 86 ILE A CA 1
ATOM 685 C C . ILE A 1 86 ? -7.582 0.859 12.379 1.00 94.75 86 ILE A C 1
ATOM 687 O O . ILE A 1 86 ? -6.766 1.062 13.272 1.00 94.75 86 ILE A O 1
ATOM 691 N N . ASP A 1 87 ? -8.140 -0.336 12.172 1.00 95.25 87 ASP A N 1
ATOM 692 C CA . ASP A 1 87 ? -7.900 -1.524 13.009 1.00 95.25 87 ASP A CA 1
ATOM 693 C C . ASP A 1 87 ? -6.421 -1.956 13.042 1.00 95.25 87 ASP A C 1
ATOM 695 O O . ASP A 1 87 ? -5.928 -2.468 14.047 1.00 95.25 87 ASP A O 1
ATOM 699 N N . ILE A 1 88 ? -5.680 -1.687 11.964 1.00 93.44 88 ILE A N 1
ATOM 700 C CA . ILE A 1 88 ? -4.233 -1.940 11.892 1.00 93.44 88 ILE A CA 1
ATOM 701 C C . ILE A 1 88 ? -3.377 -0.694 12.168 1.00 93.44 88 ILE A C 1
ATOM 703 O O . ILE A 1 88 ? -2.154 -0.779 12.093 1.00 93.44 88 ILE A O 1
ATOM 707 N N . GLY A 1 89 ? -3.988 0.455 12.475 1.00 93.50 89 GLY A N 1
ATOM 708 C CA . GLY A 1 89 ? -3.283 1.711 12.759 1.00 93.50 89 GLY A CA 1
ATOM 709 C C . GLY A 1 89 ? -2.837 2.517 11.530 1.00 93.50 89 GLY A C 1
ATOM 710 O O . GLY A 1 89 ? -2.041 3.439 11.677 1.00 93.50 89 GLY A O 1
ATOM 711 N N . GLY A 1 90 ? -3.350 2.213 10.334 1.00 93.38 90 GLY A N 1
ATOM 712 C CA . GLY A 1 90 ? -2.988 2.890 9.083 1.00 93.38 90 GLY A CA 1
ATOM 713 C C . GLY A 1 90 ? -1.713 2.341 8.432 1.00 93.38 90 GLY A C 1
ATOM 714 O O . GLY A 1 90 ? -1.326 1.197 8.674 1.00 93.38 90 GLY A O 1
ATOM 715 N N . PHE A 1 91 ? -1.086 3.138 7.568 1.00 92.38 91 PHE A N 1
ATOM 716 C CA . PHE A 1 91 ? 0.199 2.840 6.924 1.00 92.38 91 PHE A CA 1
ATOM 717 C C . PHE A 1 91 ? 1.366 3.072 7.897 1.00 92.38 91 PHE A C 1
ATOM 719 O O . PHE A 1 91 ? 1.308 4.002 8.707 1.00 92.38 91 PHE A O 1
ATOM 726 N N . ASP A 1 92 ? 2.416 2.247 7.829 1.00 89.25 92 ASP A N 1
ATOM 727 C CA . ASP A 1 92 ? 3.608 2.426 8.667 1.00 89.25 92 ASP A CA 1
ATOM 728 C C . ASP A 1 92 ? 4.504 3.534 8.105 1.00 89.25 92 ASP A C 1
ATOM 730 O O . ASP A 1 92 ? 5.212 3.353 7.121 1.00 89.25 92 ASP A O 1
ATOM 734 N N . THR A 1 93 ? 4.542 4.675 8.790 1.00 86.75 93 THR A N 1
ATOM 735 C CA . THR A 1 93 ? 5.329 5.845 8.375 1.00 86.75 93 THR A CA 1
ATOM 736 C C . THR A 1 93 ? 6.843 5.642 8.491 1.00 86.75 93 THR A C 1
ATOM 738 O O . THR A 1 93 ? 7.605 6.541 8.141 1.00 86.75 93 THR A O 1
ATOM 741 N N . LYS A 1 94 ? 7.308 4.506 9.029 1.00 83.06 94 LYS A N 1
ATOM 742 C CA . LYS A 1 94 ? 8.732 4.136 9.038 1.00 83.06 94 LYS A CA 1
ATOM 743 C C . LYS A 1 94 ? 9.206 3.601 7.684 1.00 83.06 94 LYS A C 1
ATOM 745 O O . LYS A 1 94 ? 10.416 3.578 7.455 1.00 83.06 94 LYS A O 1
ATOM 750 N N . LEU A 1 95 ? 8.290 3.196 6.799 1.00 77.38 95 LEU A N 1
ATOM 751 C CA . LEU A 1 95 ? 8.581 2.894 5.398 1.00 77.38 95 LEU A CA 1
ATOM 752 C C . LEU A 1 95 ? 8.735 4.215 4.638 1.00 77.38 95 LEU A C 1
ATOM 754 O O . LEU A 1 95 ? 7.817 4.734 4.022 1.00 77.38 95 LEU A O 1
ATOM 758 N N . ASN A 1 96 ? 9.919 4.808 4.735 1.00 69.50 96 ASN A N 1
ATOM 759 C CA . ASN A 1 96 ? 10.209 6.139 4.199 1.00 69.50 96 ASN A CA 1
ATOM 760 C C . ASN A 1 96 ? 10.560 6.150 2.697 1.00 69.50 96 ASN A C 1
ATOM 762 O O . ASN A 1 96 ? 11.268 7.048 2.243 1.00 69.50 96 ASN A O 1
ATOM 766 N N . PHE A 1 97 ? 10.132 5.138 1.941 1.00 70.44 97 PHE A N 1
ATOM 767 C CA . PHE A 1 97 ? 10.294 5.058 0.490 1.00 70.44 97 PHE A CA 1
ATOM 768 C C . PHE A 1 97 ? 9.163 4.228 -0.127 1.00 70.44 97 PHE A C 1
ATOM 770 O O . PHE A 1 97 ? 8.667 3.291 0.494 1.00 70.44 97 PHE A O 1
ATOM 777 N N . ALA A 1 98 ? 8.807 4.535 -1.375 1.00 71.31 98 ALA A N 1
ATOM 778 C CA . ALA A 1 98 ? 7.814 3.773 -2.128 1.00 71.31 98 ALA A CA 1
ATOM 779 C C . ALA A 1 98 ? 8.342 2.386 -2.541 1.00 71.31 98 ALA A C 1
ATOM 781 O O . ALA A 1 98 ? 9.458 2.273 -3.070 1.00 71.31 98 ALA A O 1
ATOM 782 N N . GLY A 1 99 ? 7.525 1.345 -2.355 1.00 75.56 99 GLY A N 1
ATOM 783 C CA . GLY A 1 99 ? 7.796 -0.009 -2.850 1.00 75.56 99 GLY A CA 1
ATOM 784 C C . GLY A 1 99 ? 7.669 -1.136 -1.825 1.00 75.56 99 GLY A C 1
ATOM 785 O O . GLY A 1 99 ? 8.288 -2.184 -2.005 1.00 75.56 99 GLY A O 1
ATOM 786 N N . GLY A 1 100 ? 6.924 -0.942 -0.742 1.00 83.56 100 GLY A N 1
ATOM 787 C CA . GLY A 1 100 ? 6.665 -2.014 0.229 1.00 83.56 100 GLY A CA 1
ATOM 788 C C . GLY A 1 100 ? 5.537 -1.730 1.211 1.00 83.56 100 GLY A C 1
ATOM 789 O O . GLY A 1 100 ? 5.162 -2.596 1.997 1.00 83.56 100 GLY A O 1
ATOM 790 N N . GLU A 1 101 ? 4.990 -0.528 1.178 1.00 88.06 101 GLU A N 1
ATOM 791 C CA . GLU A 1 101 ? 3.955 -0.070 2.083 1.00 88.06 101 GLU A CA 1
ATOM 792 C C . GLU A 1 101 ? 2.578 -0.679 1.784 1.00 88.06 101 GLU A C 1
ATOM 794 O O . GLU A 1 101 ? 1.806 -0.963 2.702 1.00 88.06 101 GLU A O 1
ATOM 799 N N . ASP A 1 102 ? 2.302 -0.977 0.514 1.00 89.62 102 ASP A N 1
ATOM 800 C CA . ASP A 1 102 ? 1.147 -1.758 0.070 1.00 89.62 102 ASP A CA 1
ATOM 801 C C . ASP A 1 102 ? 1.213 -3.211 0.574 1.00 89.62 102 ASP A C 1
ATOM 803 O O . ASP A 1 102 ? 0.217 -3.793 1.012 1.00 89.62 102 ASP A O 1
ATOM 807 N N . THR A 1 103 ? 2.413 -3.782 0.580 1.00 89.00 103 THR A N 1
ATOM 808 C CA . THR A 1 103 ? 2.700 -5.119 1.085 1.00 89.00 103 THR A CA 1
ATOM 809 C C . THR A 1 103 ? 2.561 -5.144 2.605 1.00 89.00 103 THR A C 1
ATOM 811 O O . THR A 1 103 ? 1.848 -5.995 3.134 1.00 89.00 103 THR A O 1
ATOM 814 N N . ASP A 1 104 ? 3.158 -4.183 3.314 1.00 91.56 104 ASP A N 1
ATOM 815 C CA . ASP A 1 104 ? 3.083 -4.060 4.775 1.00 91.56 104 ASP A CA 1
ATOM 816 C C . ASP A 1 104 ? 1.639 -3.915 5.271 1.00 91.56 104 ASP A C 1
ATOM 818 O O . ASP A 1 104 ? 1.190 -4.692 6.123 1.00 91.56 104 ASP A O 1
ATOM 822 N N . VAL A 1 105 ? 0.877 -2.973 4.700 1.00 91.88 105 VAL A N 1
ATOM 823 C CA . VAL A 1 105 ? -0.515 -2.737 5.106 1.00 91.88 105 VAL A CA 1
ATOM 824 C C . VAL A 1 105 ? -1.365 -3.989 4.870 1.00 91.88 105 VAL A C 1
ATOM 826 O O . VAL A 1 105 ? -2.183 -4.360 5.715 1.00 91.88 105 VAL A O 1
ATOM 829 N N . CYS A 1 106 ? -1.134 -4.704 3.765 1.00 9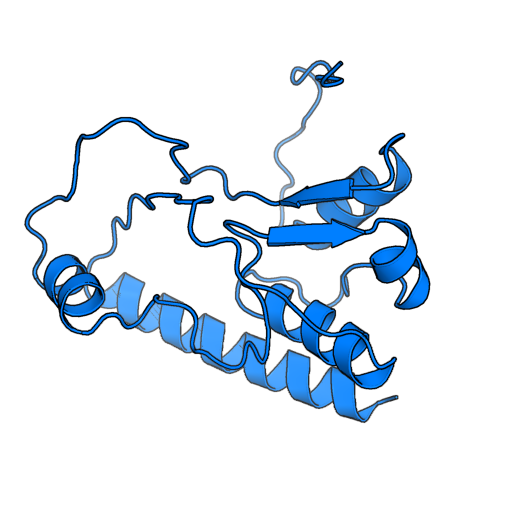1.94 106 CYS A N 1
ATOM 830 C CA . CYS A 1 106 ? -1.875 -5.916 3.442 1.00 91.94 106 CYS A CA 1
ATOM 831 C C . CYS A 1 106 ? -1.489 -7.114 4.315 1.00 91.94 106 CYS A C 1
ATOM 833 O O . CYS A 1 106 ? -2.372 -7.883 4.701 1.00 91.94 106 CYS A O 1
ATOM 835 N N . LEU A 1 107 ? -0.208 -7.275 4.656 1.00 90.94 107 LEU A N 1
ATOM 836 C CA . LEU A 1 107 ? 0.244 -8.322 5.574 1.00 90.94 107 LEU A CA 1
ATOM 837 C C . LEU A 1 107 ? -0.356 -8.121 6.969 1.00 90.94 107 LEU A C 1
ATOM 839 O O . LEU A 1 107 ? -0.872 -9.075 7.552 1.00 90.94 107 LEU A O 1
ATOM 843 N N . ARG A 1 108 ? -0.387 -6.879 7.469 1.00 92.00 108 ARG A N 1
ATOM 844 C CA . ARG A 1 108 ? -1.031 -6.548 8.753 1.00 92.00 108 ARG A CA 1
ATOM 845 C C . ARG A 1 108 ? -2.549 -6.735 8.724 1.00 92.00 108 ARG A C 1
ATOM 847 O O . ARG A 1 108 ? -3.134 -7.188 9.702 1.00 92.00 108 ARG A O 1
ATOM 854 N N . LEU A 1 109 ? -3.210 -6.448 7.602 1.00 93.31 109 LEU A N 1
ATOM 855 C CA . LEU A 1 109 ? -4.627 -6.791 7.427 1.00 93.31 109 LEU A CA 1
ATOM 856 C C . LEU A 1 109 ? -4.838 -8.315 7.439 1.00 93.31 109 LEU A C 1
ATOM 858 O O . LEU A 1 109 ? -5.746 -8.817 8.102 1.00 93.31 109 LEU A O 1
ATOM 862 N N . ARG A 1 110 ? -3.989 -9.083 6.753 1.00 90.88 110 ARG A N 1
ATOM 863 C CA . ARG A 1 110 ? -4.087 -10.548 6.753 1.00 90.88 110 ARG A CA 1
ATOM 864 C C . ARG A 1 110 ? -3.863 -11.156 8.133 1.00 90.88 110 ARG A C 1
ATOM 866 O O . ARG A 1 110 ? -4.601 -12.071 8.489 1.00 90.88 110 ARG A O 1
ATOM 873 N N . SER A 1 111 ? -2.922 -10.643 8.928 1.00 90.75 111 SER A N 1
ATOM 874 C CA . SER A 1 111 ? -2.698 -11.140 10.296 1.00 90.75 111 SER A CA 1
ATOM 875 C C . SER A 1 111 ? -3.904 -10.910 11.219 1.00 90.75 111 SER A C 1
ATOM 877 O O . SER A 1 111 ? -4.113 -11.667 12.163 1.00 90.75 111 SER A O 1
ATOM 879 N N . LYS A 1 112 ? -4.761 -9.931 10.898 1.00 92.06 112 LYS A N 1
ATOM 880 C CA . LYS A 1 112 ? -6.059 -9.681 11.550 1.00 92.06 112 LYS A CA 1
ATOM 881 C C . LYS A 1 112 ? -7.232 -10.480 10.956 1.00 92.06 112 LYS A C 1
ATOM 883 O O . LYS A 1 112 ? -8.364 -10.320 11.404 1.00 92.06 112 LYS A O 1
ATOM 888 N N . GLY A 1 113 ? -6.991 -11.334 9.959 1.00 91.94 113 GLY A N 1
ATOM 889 C CA . GLY A 1 113 ? -8.010 -12.184 9.334 1.00 91.94 113 GLY A CA 1
ATOM 890 C C . GLY A 1 113 ? -8.798 -11.531 8.193 1.00 91.94 113 GLY A C 1
ATOM 891 O O . GLY A 1 113 ? -9.794 -12.097 7.739 1.00 91.94 113 GLY A O 1
ATOM 892 N N . TYR A 1 114 ? -8.377 -10.361 7.699 1.00 92.94 114 TYR A N 1
ATOM 893 C CA . TYR A 1 114 ? -8.972 -9.776 6.496 1.00 92.94 114 TYR A CA 1
ATOM 894 C C . TYR A 1 114 ? -8.516 -10.518 5.229 1.00 92.94 114 TYR A C 1
ATOM 896 O O . TYR A 1 114 ? -7.429 -11.092 5.166 1.00 92.94 114 TYR A O 1
ATOM 904 N N . TYR A 1 115 ? -9.348 -10.465 4.189 1.00 90.19 115 TYR A N 1
ATOM 905 C CA . TYR A 1 115 ? -9.065 -11.025 2.869 1.00 90.19 115 TYR A CA 1
ATOM 906 C C . TYR A 1 115 ? -9.349 -9.997 1.772 1.00 90.19 115 TYR A C 1
ATOM 908 O O . TYR A 1 115 ? -10.119 -9.053 1.961 1.00 90.19 115 TYR A O 1
ATOM 916 N N . PHE A 1 116 ? -8.733 -10.201 0.610 1.00 89.75 116 PHE A N 1
ATOM 917 C CA . PHE A 1 116 ? -8.828 -9.294 -0.530 1.00 89.75 116 PHE A CA 1
ATOM 918 C C . PHE A 1 116 ? -9.635 -9.918 -1.663 1.00 89.75 116 PHE A C 1
ATOM 920 O O . PHE A 1 116 ? -9.610 -11.131 -1.871 1.00 89.75 116 PHE A O 1
ATOM 927 N N . LEU A 1 117 ? -10.341 -9.069 -2.409 1.00 86.12 117 LEU A N 1
ATOM 928 C CA . LEU A 1 117 ? -11.143 -9.456 -3.564 1.00 86.12 117 LEU A CA 1
ATOM 929 C C . LEU A 1 117 ? -10.686 -8.663 -4.787 1.00 86.12 117 LEU A C 1
ATOM 931 O O . LEU A 1 117 ? -10.420 -7.467 -4.693 1.00 86.12 117 LEU A O 1
ATOM 935 N N . LYS A 1 118 ? -10.641 -9.326 -5.945 1.00 82.81 118 LYS A N 1
ATOM 936 C CA . LYS A 1 118 ? -10.341 -8.695 -7.233 1.00 82.81 118 LYS A CA 1
ATOM 937 C C . LYS A 1 118 ? -11.634 -8.215 -7.890 1.00 82.81 118 LYS A C 1
ATOM 939 O O . LYS A 1 118 ? -12.539 -9.013 -8.132 1.00 82.81 118 LYS A O 1
ATOM 944 N N . ALA A 1 119 ? -11.708 -6.933 -8.236 1.00 82.31 119 ALA A N 1
ATOM 945 C CA . ALA A 1 119 ? -12.792 -6.393 -9.052 1.00 82.31 119 ALA A CA 1
ATOM 946 C C . ALA A 1 119 ? -12.408 -6.456 -10.540 1.00 82.31 119 ALA A C 1
ATOM 948 O O . ALA A 1 119 ? -11.672 -5.608 -11.031 1.00 82.31 119 ALA A O 1
ATOM 949 N N . LEU A 1 120 ? -12.928 -7.444 -11.280 1.00 76.50 120 LEU A N 1
ATOM 950 C CA . LEU A 1 120 ? -12.541 -7.700 -12.684 1.00 76.50 120 LEU A CA 1
ATOM 951 C C . LEU A 1 120 ? -12.812 -6.535 -13.654 1.00 76.50 120 LEU A C 1
ATOM 953 O O . LEU A 1 120 ? -12.246 -6.507 -14.740 1.00 76.50 120 LEU A O 1
ATOM 957 N N . LYS A 1 121 ? -13.689 -5.596 -13.283 1.00 76.31 121 LYS A N 1
ATOM 958 C CA . LYS A 1 121 ? -14.053 -4.430 -14.105 1.00 76.31 121 LYS A CA 1
ATOM 959 C C . LYS A 1 121 ? -13.352 -3.133 -13.681 1.00 76.31 121 LYS A C 1
ATOM 961 O O . LYS A 1 121 ? -13.555 -2.114 -14.329 1.00 76.31 121 LYS A O 1
ATOM 966 N N . ALA A 1 122 ? -12.568 -3.153 -12.603 1.00 72.50 122 ALA A N 1
ATOM 967 C CA . ALA A 1 122 ? -11.809 -1.995 -12.137 1.00 72.50 122 ALA A CA 1
ATOM 968 C C . ALA A 1 122 ? -10.422 -2.010 -12.794 1.00 72.50 122 ALA A C 1
ATOM 970 O O . ALA A 1 122 ? -9.446 -2.440 -12.186 1.00 72.50 122 ALA A O 1
ATOM 971 N N . LEU A 1 123 ? -10.366 -1.627 -14.071 1.00 70.81 123 LEU A N 1
ATOM 972 C CA . LEU A 1 123 ? -9.132 -1.605 -14.858 1.00 70.81 123 LEU A CA 1
ATOM 973 C C . LEU A 1 123 ? -8.492 -0.215 -14.800 1.00 70.81 123 LEU A C 1
ATOM 975 O O . LEU A 1 123 ? -9.171 0.787 -15.027 1.00 70.81 123 LEU A O 1
ATOM 979 N N . VAL A 1 124 ? -7.188 -0.184 -14.537 1.00 70.25 124 VAL A N 1
ATOM 980 C CA . VAL A 1 124 ? -6.334 1.008 -14.574 1.00 70.25 124 VAL A CA 1
ATOM 981 C C . VAL A 1 124 ? -5.159 0.705 -15.500 1.00 70.25 124 VAL A C 1
ATOM 983 O O . VAL A 1 124 ? -4.692 -0.436 -15.546 1.00 70.25 124 VAL A O 1
ATOM 986 N N . TYR A 1 125 ? -4.726 1.706 -16.265 1.00 68.88 125 TYR A N 1
ATOM 987 C CA . TYR A 1 125 ? -3.533 1.625 -17.101 1.00 68.88 125 TYR A CA 1
ATOM 988 C C . TYR A 1 125 ? -2.468 2.550 -16.525 1.00 68.88 125 TYR A C 1
ATOM 990 O O . TYR A 1 125 ? -2.734 3.729 -16.298 1.00 68.88 125 TYR A O 1
ATOM 998 N N . HIS A 1 126 ? -1.277 1.998 -16.348 1.00 68.06 126 HIS A N 1
ATOM 999 C CA . HIS A 1 126 ? -0.089 2.724 -15.928 1.00 68.06 126 HIS A CA 1
ATOM 1000 C C . HIS A 1 126 ? 0.710 3.211 -17.139 1.00 68.06 126 HIS A C 1
ATOM 1002 O O . HIS A 1 126 ? 0.940 2.438 -18.078 1.00 68.06 126 HIS A O 1
ATOM 1008 N N . ASP A 1 127 ? 1.210 4.448 -17.091 1.00 67.31 127 ASP A N 1
ATOM 1009 C CA . ASP A 1 127 ? 2.275 4.901 -17.998 1.00 67.31 127 ASP A CA 1
ATOM 1010 C C . ASP A 1 127 ? 3.651 4.562 -17.406 1.00 67.31 127 ASP A C 1
ATOM 1012 O O . ASP A 1 127 ? 4.282 5.357 -16.713 1.00 67.31 127 ASP A O 1
ATOM 1016 N N . PHE A 1 128 ? 4.147 3.357 -17.691 1.00 65.44 128 PHE A N 1
ATOM 1017 C CA . PHE A 1 128 ? 5.499 2.972 -17.290 1.00 65.44 128 PHE A CA 1
ATOM 1018 C C . PHE A 1 128 ? 6.542 3.591 -18.228 1.00 65.44 128 PHE A C 1
ATOM 1020 O O . PHE A 1 128 ? 6.830 3.061 -19.300 1.00 65.44 128 PHE A O 1
ATOM 1027 N N . SER A 1 129 ? 7.188 4.678 -17.809 1.00 57.34 129 SER A N 1
ATOM 1028 C CA . SER A 1 129 ? 8.343 5.240 -18.518 1.00 57.34 129 SER A CA 1
ATOM 1029 C C . SER A 1 129 ? 9.657 4.818 -17.851 1.00 57.34 129 SER A C 1
ATOM 1031 O O . SER A 1 129 ? 10.240 5.590 -17.091 1.00 57.34 129 SER A O 1
ATOM 1033 N N . SER A 1 130 ? 10.148 3.600 -18.103 1.00 61.53 130 SER A N 1
ATOM 1034 C CA . SER A 1 130 ? 11.434 3.170 -17.529 1.00 61.53 130 SER A CA 1
ATOM 1035 C C . SER A 1 130 ? 12.388 2.610 -18.579 1.00 61.53 130 SER A C 1
ATOM 1037 O O . SER A 1 130 ? 12.038 1.732 -19.358 1.00 61.53 130 SER A O 1
ATOM 1039 N N . ASN A 1 131 ? 13.619 3.125 -18.590 1.00 75.19 131 ASN A N 1
ATOM 1040 C CA . ASN A 1 131 ? 14.738 2.451 -19.246 1.00 75.19 131 ASN A CA 1
ATOM 1041 C C . ASN A 1 131 ? 15.258 1.316 -18.339 1.00 75.19 131 ASN A C 1
ATOM 1043 O O . ASN A 1 131 ? 14.893 1.216 -17.166 1.00 75.19 131 ASN A O 1
ATOM 1047 N N . PHE A 1 132 ? 16.163 0.482 -18.856 1.00 78.81 132 PHE A N 1
ATOM 1048 C CA . PHE A 1 132 ? 16.691 -0.683 -18.134 1.00 78.81 132 PHE A CA 1
ATOM 1049 C C . PHE A 1 132 ? 17.275 -0.369 -16.740 1.00 78.81 132 PHE A C 1
ATOM 1051 O O . PHE A 1 132 ? 17.137 -1.176 -15.817 1.00 78.81 132 PHE A O 1
ATOM 1058 N N . LEU A 1 133 ? 17.909 0.794 -16.552 1.00 83.38 133 LEU A N 1
ATOM 1059 C CA . LEU A 1 133 ? 18.470 1.169 -15.250 1.00 83.38 133 LEU A CA 1
ATOM 1060 C C . LEU A 1 133 ? 17.370 1.503 -14.244 1.00 83.38 133 LEU A C 1
ATOM 1062 O O . LEU A 1 133 ? 17.465 1.109 -13.082 1.00 83.38 133 LEU A O 1
ATOM 1066 N N . ASP A 1 134 ? 16.329 2.203 -14.685 1.00 80.56 134 ASP A N 1
ATOM 1067 C CA . ASP A 1 134 ? 15.194 2.552 -13.831 1.00 80.56 134 ASP A CA 1
ATOM 1068 C C . ASP A 1 134 ? 14.375 1.316 -13.461 1.00 80.56 134 ASP A C 1
ATOM 1070 O O . ASP A 1 134 ? 14.011 1.166 -12.295 1.00 80.56 134 ASP A O 1
ATOM 1074 N N . PHE A 1 135 ? 14.226 0.367 -14.390 1.00 80.69 135 PHE A N 1
ATOM 1075 C CA . PHE A 1 135 ? 13.715 -0.972 -14.095 1.00 80.69 135 PHE A CA 1
ATOM 1076 C C . PHE A 1 135 ? 14.523 -1.636 -12.971 1.00 80.69 135 PHE A C 1
ATOM 1078 O O . PHE A 1 135 ? 13.967 -1.996 -11.935 1.00 80.69 135 PHE A O 1
ATOM 1085 N N . CYS A 1 136 ? 15.849 -1.751 -13.115 1.00 85.50 136 CYS A N 1
ATOM 1086 C CA . CYS A 1 136 ? 16.686 -2.403 -12.101 1.00 85.50 136 CYS A CA 1
ATOM 1087 C C . CYS A 1 136 ? 16.569 -1.718 -10.729 1.00 85.50 136 CYS A C 1
ATOM 1089 O O . CYS A 1 136 ? 16.465 -2.388 -9.699 1.00 85.50 136 CYS A O 1
ATOM 1091 N N . ARG A 1 137 ? 16.560 -0.379 -10.703 1.00 85.88 137 ARG A N 1
ATOM 1092 C CA . ARG A 1 137 ? 16.391 0.402 -9.469 1.00 85.88 137 ARG A CA 1
ATOM 1093 C C . ARG A 1 137 ? 15.042 0.136 -8.810 1.00 85.88 137 ARG A C 1
ATOM 1095 O O . ARG A 1 137 ? 15.003 -0.022 -7.591 1.00 85.88 137 ARG A O 1
ATOM 1102 N N . LEU A 1 138 ? 13.967 0.081 -9.594 1.00 83.38 138 LEU A N 1
ATOM 1103 C CA . LEU A 1 138 ? 12.618 -0.186 -9.106 1.00 83.38 138 LEU A CA 1
ATOM 1104 C C . LEU A 1 138 ? 12.530 -1.564 -8.443 1.00 83.38 138 LEU A C 1
ATOM 1106 O O . LEU A 1 138 ? 12.092 -1.671 -7.301 1.00 83.38 138 LEU A O 1
ATOM 1110 N N . TRP A 1 139 ? 13.054 -2.603 -9.093 1.00 85.75 139 TRP A N 1
ATOM 1111 C CA . TRP A 1 139 ? 13.059 -3.955 -8.529 1.00 85.75 139 TRP A CA 1
ATOM 1112 C C . TRP A 1 139 ? 13.890 -4.074 -7.247 1.00 85.75 139 TRP A C 1
ATOM 1114 O O . TRP A 1 139 ? 13.479 -4.754 -6.307 1.00 85.75 139 TRP A O 1
ATOM 1124 N N . ILE A 1 140 ? 15.025 -3.372 -7.153 1.00 88.25 140 ILE A N 1
ATOM 1125 C CA . ILE A 1 140 ? 15.804 -3.307 -5.906 1.00 88.25 140 ILE A CA 1
ATOM 1126 C C . ILE A 1 140 ? 14.997 -2.626 -4.791 1.00 88.25 140 ILE A C 1
ATOM 1128 O O . ILE A 1 140 ? 15.047 -3.076 -3.644 1.00 88.25 140 ILE A O 1
ATOM 1132 N N . LYS A 1 141 ? 14.256 -1.553 -5.103 1.00 85.62 141 LYS A N 1
ATOM 1133 C CA . LYS A 1 141 ? 13.366 -0.892 -4.134 1.00 85.62 141 LYS A CA 1
ATOM 1134 C C . LYS A 1 141 ? 12.267 -1.842 -3.658 1.00 85.62 141 LYS A C 1
ATOM 1136 O O . LYS A 1 141 ? 12.123 -1.997 -2.449 1.00 85.62 141 LYS A O 1
ATOM 1141 N N . TYR A 1 142 ? 11.588 -2.540 -4.571 1.00 86.50 142 TYR A N 1
ATOM 1142 C CA . TYR A 1 142 ? 10.565 -3.534 -4.224 1.00 86.50 142 TYR A CA 1
ATOM 1143 C C . TYR A 1 142 ? 11.104 -4.653 -3.332 1.00 86.50 142 TYR A C 1
ATOM 1145 O O . TYR A 1 142 ? 10.477 -5.008 -2.334 1.00 86.50 142 TYR A O 1
ATOM 1153 N N . GLY A 1 143 ? 12.301 -5.171 -3.627 1.00 86.44 143 GLY A N 1
ATOM 1154 C CA . GLY A 1 143 ? 12.942 -6.183 -2.784 1.00 86.44 143 GLY A CA 1
ATOM 1155 C C . GLY A 1 143 ? 13.207 -5.684 -1.358 1.00 86.44 143 GLY A C 1
ATOM 1156 O O . GLY A 1 143 ? 12.896 -6.377 -0.389 1.00 86.44 143 GLY A O 1
ATOM 1157 N N . LYS A 1 144 ? 13.726 -4.457 -1.213 1.00 88.06 144 LYS A N 1
ATOM 1158 C CA . LYS A 1 144 ? 13.950 -3.834 0.104 1.00 88.06 144 LYS A CA 1
ATOM 1159 C C . LYS A 1 144 ? 12.643 -3.601 0.860 1.00 88.06 144 LYS A C 1
ATOM 1161 O O . LYS A 1 144 ? 12.567 -3.935 2.040 1.00 88.06 144 LYS A O 1
ATOM 1166 N N . GLY A 1 145 ? 11.632 -3.053 0.187 1.00 86.50 145 GLY A N 1
ATOM 1167 C CA . GLY A 1 145 ? 10.324 -2.783 0.782 1.00 86.50 145 GLY A CA 1
ATOM 1168 C C . GLY A 1 145 ? 9.635 -4.061 1.253 1.00 86.50 145 GLY A C 1
ATOM 1169 O O . GLY A 1 145 ? 9.184 -4.131 2.393 1.00 86.50 145 GLY A O 1
ATOM 1170 N N . THR A 1 146 ? 9.667 -5.116 0.435 1.00 87.06 146 THR A N 1
ATOM 1171 C CA . THR A 1 146 ? 9.124 -6.438 0.789 1.00 87.06 146 THR A CA 1
ATOM 1172 C C . THR A 1 146 ? 9.792 -7.0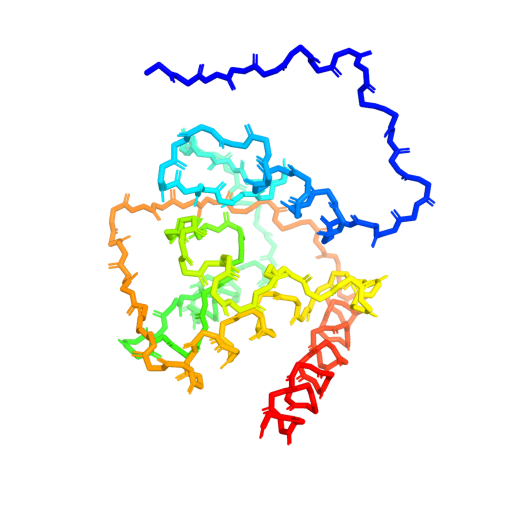10 2.039 1.00 87.06 146 THR A C 1
ATOM 1174 O O . THR A 1 146 ? 9.105 -7.475 2.947 1.00 87.06 146 THR A O 1
ATOM 1177 N N . GLN A 1 147 ? 11.125 -6.949 2.130 1.00 88.00 147 GLN A N 1
ATOM 1178 C CA . GLN A 1 147 ? 11.843 -7.435 3.310 1.00 88.00 147 GLN A CA 1
ATOM 1179 C C . GLN A 1 147 ? 11.420 -6.688 4.582 1.00 88.00 147 GLN A C 1
ATOM 1181 O O . GLN A 1 147 ? 11.224 -7.309 5.625 1.00 88.00 147 GLN A O 1
ATOM 1186 N N . MET A 1 148 ? 11.260 -5.365 4.501 1.00 86.94 148 MET A N 1
ATOM 1187 C CA . MET A 1 148 ? 10.801 -4.564 5.638 1.00 86.94 148 MET A CA 1
ATOM 1188 C C . MET A 1 148 ? 9.360 -4.904 6.031 1.00 86.94 148 MET A C 1
ATOM 1190 O O . MET A 1 148 ? 9.090 -5.073 7.219 1.00 86.94 148 MET A O 1
ATOM 1194 N N . ALA A 1 149 ? 8.468 -5.070 5.052 1.00 86.62 149 ALA A N 1
ATOM 1195 C CA . ALA A 1 149 ? 7.078 -5.460 5.271 1.00 86.62 149 ALA A CA 1
ATOM 1196 C C . ALA A 1 149 ? 6.962 -6.819 5.983 1.00 86.62 149 ALA A C 1
ATOM 1198 O O . ALA A 1 149 ? 6.204 -6.957 6.944 1.00 86.62 149 ALA A O 1
ATOM 1199 N N . ILE A 1 150 ? 7.760 -7.811 5.569 1.00 86.38 150 ILE A N 1
ATOM 1200 C CA . ILE A 1 150 ? 7.822 -9.121 6.235 1.00 86.38 150 ILE A CA 1
ATOM 1201 C C . ILE A 1 150 ? 8.283 -8.952 7.686 1.00 86.38 150 ILE A C 1
ATOM 1203 O O . ILE A 1 150 ? 7.581 -9.374 8.603 1.00 86.38 150 ILE A O 1
ATOM 1207 N N . SER A 1 151 ? 9.403 -8.260 7.912 1.00 85.62 151 SER A N 1
ATOM 1208 C CA . SER A 1 151 ? 9.929 -8.033 9.264 1.00 85.62 151 SER A CA 1
ATOM 1209 C C . SER A 1 151 ? 8.967 -7.256 10.168 1.00 85.62 151 SER A C 1
ATOM 1211 O O . SER A 1 151 ? 8.981 -7.447 11.381 1.00 85.62 151 SER A O 1
ATOM 1213 N N . ASN A 1 152 ? 8.128 -6.381 9.612 1.00 82.81 152 ASN A N 1
ATOM 1214 C CA . ASN A 1 152 ? 7.066 -5.710 10.355 1.00 82.81 152 ASN A CA 1
ATOM 1215 C C . ASN A 1 152 ? 5.913 -6.654 10.705 1.00 82.81 152 ASN A C 1
ATOM 1217 O O . ASN A 1 152 ? 5.402 -6.594 11.822 1.00 82.81 152 ASN A O 1
ATOM 1221 N N . SER A 1 153 ? 5.525 -7.537 9.783 1.00 76.56 153 SER A N 1
ATOM 1222 C CA . SER A 1 153 ? 4.457 -8.513 10.017 1.00 76.56 153 SER A CA 1
ATOM 1223 C C . SER A 1 153 ? 4.800 -9.526 11.117 1.00 76.56 153 SER A C 1
ATOM 1225 O O . SER A 1 153 ? 3.912 -9.957 11.846 1.00 76.56 153 SER A O 1
ATOM 1227 N N . GLU A 1 154 ? 6.085 -9.843 11.288 1.00 74.06 154 GLU A N 1
ATOM 1228 C CA . GLU A 1 154 ? 6.600 -10.767 12.310 1.00 74.06 154 GLU A CA 1
ATOM 1229 C C . GLU A 1 154 ? 6.722 -10.143 13.712 1.00 74.06 154 GLU A C 1
ATOM 1231 O O . GLU A 1 154 ? 6.977 -10.852 14.682 1.00 74.06 154 GLU A O 1
ATOM 1236 N N . ARG A 1 155 ? 6.556 -8.820 13.848 1.00 62.00 155 ARG A N 1
ATOM 1237 C CA . ARG A 1 155 ? 6.594 -8.113 15.146 1.00 62.00 155 ARG A CA 1
ATOM 1238 C C . ARG A 1 155 ? 5.250 -8.119 15.888 1.00 62.00 155 ARG A C 1
ATOM 1240 O O . ARG A 1 155 ? 5.172 -7.515 16.959 1.00 62.00 155 ARG A O 1
ATOM 1247 N N . GLY A 1 156 ? 4.213 -8.711 15.290 1.00 52.44 156 GLY A N 1
ATOM 1248 C CA . GLY A 1 156 ? 2.848 -8.795 15.821 1.00 52.44 156 GLY A CA 1
ATOM 1249 C C . GLY A 1 156 ? 2.641 -9.939 16.798 1.00 52.44 156 GLY A C 1
ATOM 1250 O O . GLY A 1 156 ? 3.170 -11.039 16.536 1.00 52.44 156 GLY A O 1
#

Radius of gyration: 16.39 Å; chains: 1; bounding box: 39×41×44 Å

Foldseek 3Di:
DDDDDDPPPDDPDPFLQVQVVQLVCLVPDPDFKDAAADPQKDDDDPDDPDPDPVSCVCVVVVVVPADPFHLFDDRNTDMDGSVLCVVLPGFDSVLRDPAARRVLSSLSSVVVPDGDDDDPPRDIDGDDDDDPVRVVVNVVSNVVNNVVSVVNSVVD

Secondary structure (DSSP, 8-state):
------GGG----SS--HHHHHHHHHHH--SSEEEE--TTEE-S--------HHHHHHHHTTTTSPPSS-S---GGGEEEEHHHHHHTTSS-TT--SSSSHHHHHHHHHHHTT------TT---EE-----HHHHHHHHHHHHHHHHHHHHHHTT-

Sequence (156 aa):
MLTFYNLSSFIKPAVDECDILRNLGISKSKNNLLAFTDDDDVIVHEKSVKNDILINYFVEHKILEAPVHLNYIPTVNACFKKTSLIDIGGFDTKLNFAGGEDTDVCLRLRSKGYYFLKALKALVYHDFSSNFLDFCRLWIKYGKGTQMAISNSERG

pLDDT: mean 76.1, std 17.29, range [26.38, 96.19]